Protein AF-A0A5C2IBM1-F1 (afdb_monomer_lite)

Organism: Boreogadus saida (NCBI:txid44932)

pLDDT: mean 91.63, std 2.15, range [85.25, 95.12]

Structure (mmCIF, N/CA/C/O backbone):
data_AF-A0A5C2IBM1-F1
#
_entry.id   AF-A0A5C2IBM1-F1
#
loop_
_atom_site.group_PDB
_atom_site.id
_atom_site.type_symbol
_atom_site.label_atom_id
_atom_site.label_alt_id
_atom_site.label_comp_id
_atom_site.label_asym_id
_atom_site.label_entity_id
_atom_site.label_seq_id
_atom_site.pdbx_PDB_ins_code
_atom_site.Cartn_x
_atom_site.Cartn_y
_atom_site.Cartn_z
_atom_site.occupancy
_atom_site.B_iso_or_equiv
_atom_site.auth_seq_id
_atom_site.auth_comp_id
_atom_site.auth_asym_id
_atom_site.auth_atom_id
_atom_site.pdbx_PDB_model_num
ATOM 1 N N . VAL A 1 1 ? 2.779 7.650 -2.734 1.00 88.00 1 VAL A N 1
ATOM 2 C CA . VAL A 1 1 ? 3.307 6.947 -3.935 1.00 88.00 1 VAL A CA 1
ATOM 3 C C . VAL A 1 1 ? 3.510 5.512 -3.505 1.00 88.00 1 VAL A C 1
ATOM 5 O O . VAL A 1 1 ? 3.878 5.329 -2.363 1.00 88.00 1 VAL A O 1
ATOM 8 N N . LEU A 1 2 ? 3.221 4.504 -4.323 1.00 92.19 2 LEU A N 1
ATOM 9 C CA . LEU A 1 2 ? 3.337 3.122 -3.865 1.00 92.19 2 LEU A CA 1
ATOM 10 C C . LEU A 1 2 ? 4.719 2.541 -4.130 1.00 92.19 2 LEU A C 1
ATOM 12 O O . LEU A 1 2 ? 5.157 2.447 -5.278 1.00 92.19 2 LEU A O 1
ATOM 16 N N . ASP A 1 3 ? 5.348 2.127 -3.037 1.00 92.62 3 ASP A N 1
ATOM 17 C CA . ASP A 1 3 ? 6.592 1.376 -3.004 1.00 92.62 3 ASP A CA 1
ATOM 18 C C . ASP A 1 3 ? 6.270 -0.094 -2.773 1.00 92.62 3 ASP A C 1
ATOM 20 O O . ASP A 1 3 ? 5.871 -0.487 -1.675 1.00 92.62 3 ASP A O 1
ATOM 24 N N . CYS A 1 4 ? 6.434 -0.921 -3.800 1.00 91.81 4 CYS A N 1
ATOM 25 C CA . CYS A 1 4 ? 6.299 -2.368 -3.687 1.00 91.81 4 CYS A CA 1
ATOM 26 C C . CYS A 1 4 ? 7.566 -3.031 -4.222 1.00 91.81 4 CYS A C 1
ATOM 28 O O . CYS A 1 4 ? 7.871 -2.939 -5.410 1.00 91.81 4 CYS A O 1
ATOM 30 N N . HIS A 1 5 ? 8.311 -3.700 -3.340 1.00 91.25 5 HIS A N 1
ATOM 31 C CA . HIS A 1 5 ? 9.626 -4.258 -3.652 1.00 91.25 5 HIS A CA 1
ATOM 32 C C . HIS A 1 5 ? 10.581 -3.207 -4.260 1.00 91.25 5 HIS A C 1
ATOM 34 O O . HIS A 1 5 ? 11.014 -2.304 -3.551 1.00 91.25 5 HIS A O 1
ATOM 40 N N . THR A 1 6 ? 10.915 -3.319 -5.547 1.00 91.50 6 THR A N 1
ATOM 41 C CA . THR A 1 6 ? 11.774 -2.384 -6.294 1.00 91.50 6 THR A CA 1
ATOM 42 C C . THR A 1 6 ? 10.980 -1.389 -7.143 1.00 91.50 6 THR A C 1
ATOM 44 O O . THR A 1 6 ? 11.571 -0.516 -7.777 1.00 91.50 6 THR A O 1
ATOM 47 N N . ALA A 1 7 ? 9.649 -1.504 -7.179 1.00 90.38 7 ALA A N 1
ATOM 48 C CA . ALA A 1 7 ? 8.782 -0.618 -7.939 1.00 90.38 7 ALA A CA 1
ATOM 49 C C . ALA A 1 7 ? 8.370 0.597 -7.097 1.00 90.38 7 ALA A C 1
ATOM 51 O O . ALA A 1 7 ? 7.804 0.440 -6.019 1.00 90.38 7 ALA A O 1
ATOM 52 N N . HIS A 1 8 ? 8.598 1.794 -7.643 1.00 92.94 8 HIS A N 1
ATOM 53 C CA . HIS A 1 8 ? 8.153 3.078 -7.096 1.00 92.94 8 HIS A CA 1
ATOM 54 C C . HIS A 1 8 ? 7.207 3.745 -8.102 1.00 92.94 8 HIS A C 1
ATOM 56 O O . HIS A 1 8 ? 7.647 4.316 -9.107 1.00 92.94 8 HIS A O 1
ATOM 62 N N . ILE A 1 9 ? 5.894 3.609 -7.895 1.00 93.19 9 ILE A N 1
ATOM 63 C CA . ILE A 1 9 ? 4.873 4.032 -8.868 1.00 93.19 9 ILE A CA 1
ATOM 64 C C . ILE A 1 9 ? 3.746 4.787 -8.165 1.00 93.19 9 ILE A C 1
ATOM 66 O O . ILE A 1 9 ? 3.244 4.393 -7.117 1.00 93.19 9 ILE A O 1
ATOM 70 N N . ALA A 1 10 ? 3.296 5.897 -8.753 1.00 94.25 10 ALA A N 1
ATOM 71 C CA . ALA A 1 10 ? 2.129 6.605 -8.245 1.00 94.25 10 ALA A CA 1
ATOM 72 C C . ALA A 1 10 ? 0.858 5.784 -8.512 1.00 94.25 10 ALA A C 1
ATOM 74 O O . ALA A 1 10 ? 0.575 5.455 -9.666 1.00 94.25 10 ALA A O 1
ATOM 75 N N . CYS A 1 11 ? 0.058 5.515 -7.481 1.00 93.31 11 CYS A N 1
ATOM 76 C CA . CYS A 1 11 ? -1.292 4.979 -7.655 1.00 93.31 11 CYS A CA 1
ATOM 77 C C . CYS A 1 11 ? -2.319 5.955 -7.098 1.00 93.31 11 CYS A C 1
ATOM 79 O O . CYS A 1 11 ? -2.053 6.707 -6.157 1.00 93.31 11 CYS A O 1
ATOM 81 N N . LYS A 1 12 ? -3.499 5.940 -7.709 1.00 92.88 12 LYS A N 1
ATOM 82 C CA . LYS A 1 12 ? -4.658 6.712 -7.279 1.00 92.88 12 LYS A CA 1
ATOM 83 C C . LYS A 1 12 ? -5.548 5.832 -6.413 1.00 92.88 12 LYS A C 1
ATOM 85 O O . LYS A 1 12 ? -5.777 4.665 -6.728 1.00 92.88 12 LYS A O 1
ATOM 90 N N . PHE A 1 13 ? -6.066 6.415 -5.344 1.00 92.06 13 PHE A N 1
ATOM 91 C CA . PHE A 1 13 ? -7.108 5.817 -4.522 1.00 92.06 13 PHE A CA 1
ATOM 92 C C . PHE A 1 13 ? -8.422 5.946 -5.297 1.00 92.06 13 PHE A C 1
ATOM 94 O O . PHE A 1 13 ? -8.885 7.063 -5.509 1.00 92.06 13 PHE A O 1
ATOM 101 N N . ASN A 1 14 ? -8.966 4.829 -5.787 1.00 92.69 14 ASN A N 1
ATOM 102 C CA . ASN A 1 14 ? -10.200 4.834 -6.572 1.00 92.69 14 ASN A CA 1
ATOM 103 C C . ASN A 1 14 ? -11.421 4.830 -5.652 1.00 92.69 14 ASN A C 1
ATOM 105 O O . ASN A 1 14 ? -12.263 5.716 -5.727 1.00 92.69 14 ASN A O 1
ATOM 109 N N . GLU A 1 15 ? -11.486 3.850 -4.751 1.00 92.75 15 GLU A N 1
ATOM 110 C CA . GLU A 1 15 ? -12.621 3.665 -3.845 1.00 92.75 15 GLU A CA 1
ATOM 111 C C . GLU A 1 15 ? -12.141 3.205 -2.470 1.00 92.75 15 GLU A C 1
ATOM 113 O O . GLU A 1 15 ? -11.316 2.293 -2.355 1.00 92.75 15 GLU A O 1
ATOM 118 N N . LEU A 1 16 ? -12.697 3.807 -1.421 1.00 93.06 16 LEU A N 1
ATOM 119 C CA . LEU A 1 16 ? -12.587 3.320 -0.050 1.00 93.06 16 LEU A CA 1
ATOM 120 C C . LEU A 1 16 ? -13.720 2.318 0.171 1.00 93.06 16 LEU A C 1
ATOM 122 O O . LEU A 1 16 ? -14.872 2.722 0.291 1.00 93.06 16 LEU A O 1
ATOM 126 N N . LYS A 1 17 ? -13.411 1.021 0.190 1.00 91.81 17 LYS A N 1
ATOM 127 C CA . LYS A 1 17 ? -14.431 -0.025 0.319 1.00 91.81 17 LYS A CA 1
ATOM 128 C C . LYS A 1 17 ? -14.964 -0.105 1.738 1.00 91.81 17 LYS A C 1
ATOM 130 O O . LYS A 1 17 ? -16.169 -0.059 1.937 1.00 91.81 17 LYS A O 1
ATOM 135 N N . GLU A 1 18 ? -14.073 -0.233 2.714 1.00 93.62 18 GLU A N 1
ATOM 136 C CA . GLU A 1 18 ? -14.460 -0.539 4.093 1.00 93.62 18 GLU A CA 1
ATOM 137 C C . GLU A 1 18 ? -13.467 0.077 5.071 1.00 93.62 18 GLU A C 1
ATOM 139 O O . GLU A 1 18 ? -12.257 0.066 4.829 1.00 93.62 18 GLU A O 1
ATOM 144 N N . LYS A 1 19 ? -13.966 0.570 6.201 1.00 93.25 19 LYS A N 1
ATOM 145 C CA . LYS A 1 19 ? -13.148 0.938 7.355 1.00 93.25 19 LYS A CA 1
ATOM 146 C C . LYS A 1 19 ? -13.108 -0.235 8.329 1.00 93.25 19 LYS A C 1
ATOM 148 O O . LYS A 1 19 ? -14.155 -0.748 8.722 1.00 93.25 19 LYS A O 1
ATOM 153 N N . ILE A 1 20 ? -11.914 -0.634 8.750 1.00 92.88 20 ILE A N 1
ATOM 154 C CA . ILE A 1 20 ? -11.689 -1.747 9.675 1.00 92.88 20 ILE A CA 1
ATOM 155 C C . ILE A 1 20 ? -10.994 -1.263 10.951 1.00 92.88 20 ILE A C 1
ATOM 157 O O . ILE A 1 20 ? -10.156 -0.358 10.938 1.00 92.88 20 ILE A O 1
ATOM 161 N N . ASP A 1 21 ? -11.332 -1.882 12.076 1.00 90.81 21 ASP A N 1
ATOM 162 C CA . ASP A 1 21 ? -10.615 -1.663 13.326 1.00 90.81 21 ASP A CA 1
ATOM 163 C C . ASP A 1 21 ? -9.232 -2.322 13.249 1.00 90.81 21 ASP A C 1
ATOM 165 O O . ASP A 1 21 ? -9.107 -3.532 13.051 1.00 90.81 21 ASP A O 1
ATOM 169 N N . ARG A 1 22 ? -8.181 -1.526 13.461 1.00 87.38 22 ARG A N 1
ATOM 170 C CA . ARG A 1 22 ? -6.781 -1.966 13.432 1.00 87.38 22 ARG A CA 1
ATOM 171 C C . ARG A 1 22 ? -6.478 -3.092 14.428 1.00 87.38 22 ARG A C 1
ATOM 173 O O . ARG A 1 22 ? -5.536 -3.848 14.198 1.00 87.38 22 ARG A O 1
ATOM 180 N N . ARG A 1 23 ? -7.208 -3.184 15.546 1.00 88.50 23 ARG A N 1
ATOM 181 C CA . ARG A 1 23 ? -6.943 -4.186 16.595 1.00 88.50 23 ARG A CA 1
ATOM 182 C C . ARG A 1 23 ? -7.764 -5.453 16.418 1.00 88.50 23 ARG A C 1
ATOM 184 O O . ARG A 1 23 ? -7.211 -6.542 16.511 1.00 88.50 23 ARG A O 1
ATOM 191 N N . SER A 1 24 ? -9.070 -5.311 16.201 1.00 88.44 24 SER A N 1
ATOM 192 C CA . SER A 1 24 ? -9.971 -6.466 16.113 1.00 88.44 24 SER A CA 1
ATOM 193 C C . SER A 1 24 ? -10.141 -7.018 14.698 1.00 88.44 24 SER A C 1
ATOM 195 O O . SER A 1 24 ? -10.659 -8.122 14.549 1.00 88.44 24 SER A O 1
ATOM 197 N N . GLY A 1 25 ? -9.748 -6.266 13.662 1.00 85.25 25 GLY A N 1
ATOM 198 C CA . GLY A 1 25 ? -9.970 -6.633 12.261 1.00 85.25 25 GLY A CA 1
ATOM 199 C C . GLY A 1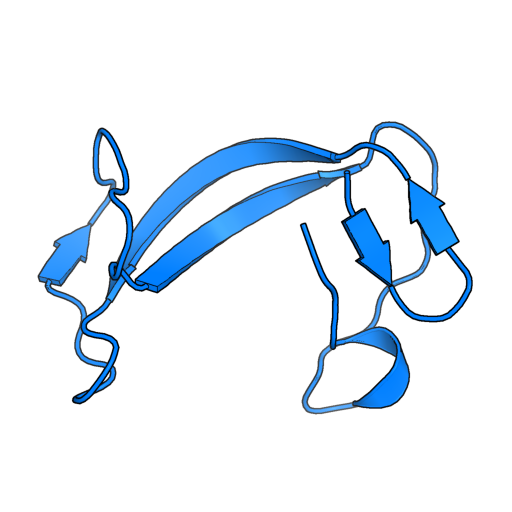 25 ? -11.443 -6.616 11.843 1.00 85.25 25 GLY A C 1
ATOM 200 O O . GLY A 1 25 ? -11.771 -7.046 10.739 1.00 85.25 25 GLY A O 1
ATOM 201 N N . LYS A 1 26 ? -12.348 -6.143 12.711 1.00 89.56 26 LYS A N 1
ATOM 202 C CA . LYS A 1 26 ? -13.779 -6.055 12.413 1.00 89.56 26 LYS A CA 1
ATOM 203 C C . LYS A 1 26 ? -14.072 -4.835 11.547 1.00 89.56 26 LYS A C 1
ATOM 205 O O . LYS A 1 26 ? -13.487 -3.770 11.744 1.00 89.56 26 LYS A O 1
ATOM 210 N N . LYS A 1 27 ? -15.009 -4.997 10.613 1.00 90.25 27 LYS A N 1
ATOM 211 C CA . LYS A 1 27 ? -15.556 -3.894 9.817 1.00 90.25 27 LYS A CA 1
ATOM 212 C C . LYS A 1 27 ? -16.324 -2.943 10.733 1.00 90.25 27 LYS A C 1
ATOM 214 O O . LYS A 1 27 ? -17.101 -3.398 11.570 1.00 90.25 27 LYS A O 1
ATOM 219 N N . ILE A 1 28 ? -16.068 -1.648 10.587 1.00 88.38 28 ILE A N 1
ATOM 220 C CA . ILE A 1 28 ? -16.740 -0.580 11.336 1.00 88.38 28 ILE A CA 1
ATOM 221 C C . ILE A 1 28 ? -17.799 0.070 10.444 1.00 88.38 28 ILE A C 1
ATOM 223 O O . ILE A 1 28 ? -18.951 0.181 10.845 1.00 88.38 28 ILE A O 1
ATOM 227 N N . GLU A 1 29 ? -17.408 0.471 9.233 1.00 89.75 29 GLU A N 1
ATOM 228 C CA . GLU A 1 29 ? -18.266 1.169 8.272 1.00 89.75 29 GLU A CA 1
ATOM 229 C C . GLU A 1 29 ? -17.977 0.683 6.848 1.00 89.75 29 GLU A C 1
ATOM 231 O O . GLU A 1 29 ? -16.811 0.545 6.460 1.00 89.75 29 GLU A O 1
ATOM 236 N N . ASP A 1 30 ? -19.039 0.482 6.067 1.00 89.81 30 ASP A N 1
ATOM 237 C CA . ASP A 1 30 ? -18.961 0.257 4.623 1.00 89.81 30 ASP A CA 1
ATOM 238 C C . ASP A 1 30 ? -18.966 1.608 3.891 1.00 89.81 30 ASP A C 1
ATOM 240 O O . ASP A 1 30 ? -19.745 2.504 4.221 1.00 89.81 30 ASP A O 1
ATOM 244 N N . LEU A 1 31 ? -18.093 1.754 2.891 1.00 89.38 31 LEU A N 1
ATOM 245 C CA . LEU A 1 31 ? -17.904 2.962 2.073 1.00 89.38 31 LEU A CA 1
ATOM 246 C C . LEU A 1 31 ? -17.659 4.248 2.898 1.00 89.38 31 LEU A C 1
ATOM 248 O O . LEU A 1 31 ? -18.423 5.216 2.798 1.00 89.38 31 LEU A O 1
ATOM 252 N N . PRO A 1 32 ? -16.582 4.309 3.708 1.00 91.38 32 PRO A N 1
ATOM 253 C CA . PRO A 1 32 ? -16.288 5.492 4.509 1.00 91.38 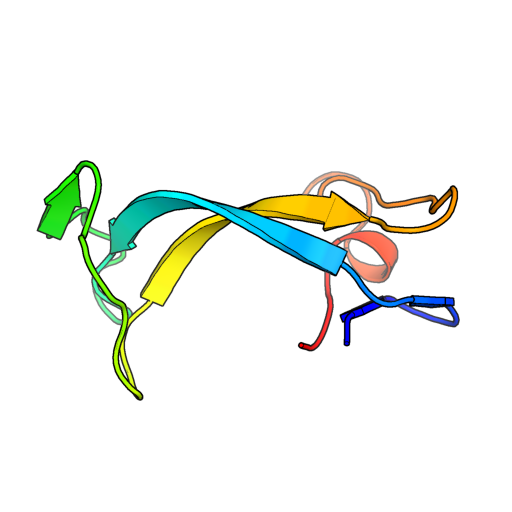32 PRO A CA 1
ATOM 254 C C . PRO A 1 32 ? -15.950 6.695 3.613 1.00 91.38 32 PRO A C 1
ATOM 256 O O . PRO A 1 32 ? -15.212 6.583 2.634 1.00 91.38 32 PRO A O 1
ATOM 259 N N . LYS A 1 33 ? -16.431 7.890 3.984 1.00 88.56 33 LYS A N 1
ATOM 260 C CA . LYS A 1 33 ? -16.133 9.133 3.240 1.00 88.56 33 LYS A CA 1
ATOM 261 C C . LYS A 1 33 ? -14.675 9.584 3.376 1.00 88.56 33 LYS A C 1
ATOM 263 O O . LYS A 1 33 ? -14.166 10.278 2.502 1.00 88.56 33 LYS A O 1
ATOM 268 N N . SER A 1 34 ? -14.017 9.248 4.484 1.00 87.69 34 SER A N 1
ATOM 269 C CA . SER A 1 34 ? -12.613 9.579 4.733 1.00 87.69 34 SER A CA 1
ATOM 270 C C . SER A 1 34 ? -11.982 8.629 5.750 1.00 87.69 34 SER A C 1
ATOM 272 O O . SER A 1 34 ? -12.668 8.045 6.590 1.00 87.69 34 SER A O 1
ATOM 274 N N . VAL A 1 35 ? -10.658 8.488 5.675 1.00 90.56 35 VAL A N 1
ATOM 275 C CA . VAL A 1 35 ? -9.833 7.739 6.635 1.00 90.56 35 VAL A CA 1
ATOM 276 C C . VAL A 1 35 ? -8.906 8.709 7.364 1.00 90.56 35 VAL A C 1
ATOM 278 O O . VAL A 1 35 ? -8.380 9.642 6.752 1.00 90.56 35 VAL A O 1
ATOM 281 N N . LYS A 1 36 ? -8.731 8.534 8.676 1.00 90.56 36 LYS A N 1
ATOM 282 C CA . LYS A 1 36 ? -7.848 9.367 9.506 1.00 90.56 36 LYS A CA 1
ATOM 283 C C . LYS A 1 36 ? -6.606 8.585 9.929 1.00 90.56 36 LYS A C 1
ATOM 285 O O . LYS A 1 36 ? -6.539 7.365 9.806 1.00 90.56 36 LYS A O 1
ATOM 290 N N . SER A 1 37 ? -5.613 9.299 10.458 1.00 89.62 37 SER A N 1
ATOM 291 C CA . SER A 1 37 ? -4.424 8.662 11.030 1.00 89.62 37 SER A CA 1
ATOM 292 C C . SER A 1 37 ? -4.817 7.693 12.150 1.00 89.62 37 SER A C 1
ATOM 294 O O . SER A 1 37 ? -5.565 8.058 13.055 1.00 89.62 37 SER A O 1
ATOM 296 N N . GLY A 1 38 ? -4.316 6.460 12.073 1.00 86.44 38 GLY A N 1
ATOM 297 C CA . GLY A 1 38 ? -4.620 5.386 13.022 1.00 86.44 38 GLY A CA 1
ATOM 298 C C . GLY A 1 38 ? -5.762 4.457 12.602 1.00 86.44 38 GLY A C 1
ATOM 299 O O . GLY A 1 38 ? -5.867 3.368 13.171 1.00 86.44 38 GLY A O 1
ATOM 300 N N . ASP A 1 39 ? -6.551 4.834 11.593 1.00 89.81 39 ASP A N 1
ATOM 301 C CA . ASP A 1 39 ? -7.569 3.963 11.010 1.00 89.81 39 ASP A CA 1
ATOM 302 C C . ASP A 1 39 ? -6.932 2.917 10.084 1.00 89.81 39 ASP A C 1
ATOM 304 O O . ASP A 1 39 ? -5.901 3.159 9.453 1.00 89.81 39 ASP A O 1
ATOM 308 N N . ALA A 1 40 ? -7.575 1.757 9.972 1.00 92.62 40 ALA A N 1
ATOM 309 C CA . ALA A 1 40 ? -7.277 0.780 8.937 1.00 92.62 40 ALA A CA 1
ATOM 310 C C . ALA A 1 40 ? -8.464 0.707 7.964 1.00 92.62 40 ALA A C 1
ATOM 312 O O . ALA A 1 40 ? -9.614 0.927 8.345 1.00 92.62 40 ALA A O 1
ATOM 313 N N . ALA A 1 41 ? -8.194 0.458 6.684 1.00 93.75 41 ALA A N 1
ATOM 314 C CA . ALA A 1 41 ? -9.226 0.430 5.655 1.00 93.75 41 ALA A CA 1
ATOM 315 C C . ALA A 1 41 ? -8.850 -0.500 4.501 1.00 93.75 41 ALA A C 1
ATOM 317 O O . ALA A 1 41 ? -7.670 -0.715 4.218 1.00 93.75 41 ALA A O 1
ATOM 318 N N . ILE A 1 42 ? -9.870 -1.011 3.818 1.00 93.38 42 ILE A N 1
ATOM 319 C CA . ILE A 1 42 ? -9.751 -1.725 2.550 1.00 93.38 42 ILE A CA 1
ATOM 320 C C . ILE A 1 42 ? -10.018 -0.727 1.428 1.00 93.38 42 ILE A C 1
ATOM 322 O O . ILE A 1 42 ? -11.044 -0.045 1.413 1.00 93.38 42 ILE A O 1
ATOM 326 N N . VAL A 1 43 ? -9.090 -0.646 0.479 1.00 93.62 43 VAL A N 1
ATOM 327 C CA . VAL A 1 43 ? -9.096 0.369 -0.576 1.00 93.62 43 VAL A CA 1
ATOM 328 C C . VAL A 1 43 ? -8.827 -0.280 -1.928 1.00 93.62 43 VAL A C 1
ATOM 330 O O . VAL A 1 43 ? -7.915 -1.095 -2.059 1.00 93.62 43 VAL A O 1
ATOM 333 N N . ASN A 1 44 ? -9.583 0.123 -2.947 1.00 93.38 44 ASN A N 1
A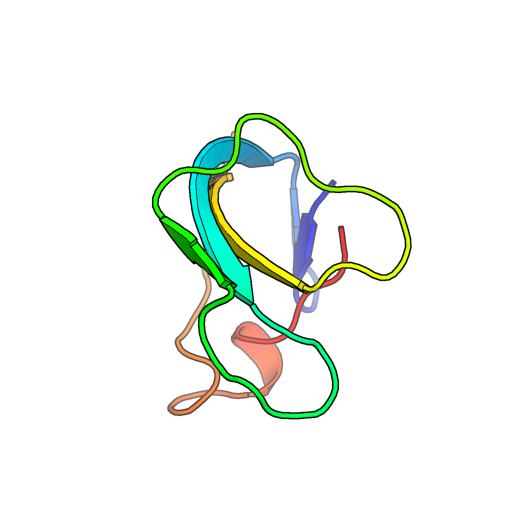TOM 334 C CA . ASN A 1 44 ? -9.247 -0.128 -4.344 1.00 93.38 44 ASN A CA 1
ATOM 335 C C . ASN A 1 44 ? -8.272 0.947 -4.842 1.00 93.38 44 ASN A C 1
ATOM 337 O O . ASN A 1 44 ? -8.609 2.134 -4.870 1.00 93.38 44 ASN A O 1
ATOM 341 N N . MET A 1 45 ? -7.086 0.533 -5.282 1.00 93.00 45 MET A N 1
ATOM 342 C CA . MET A 1 45 ? -6.062 1.426 -5.830 1.00 93.00 45 MET A CA 1
ATOM 343 C C . MET A 1 45 ? -5.810 1.112 -7.305 1.00 93.00 45 MET A C 1
ATOM 345 O O . MET A 1 45 ? -5.782 -0.053 -7.693 1.00 93.00 45 MET A O 1
ATOM 349 N N . ILE A 1 46 ? -5.607 2.151 -8.119 1.00 93.62 46 ILE A N 1
ATOM 350 C CA . ILE A 1 46 ? -5.309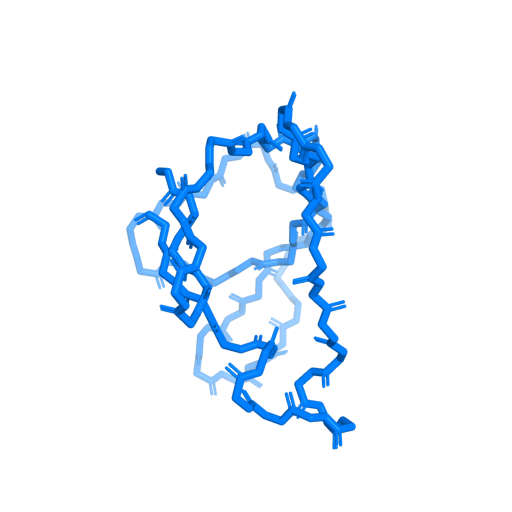 2.029 -9.553 1.00 93.62 46 ILE A CA 1
ATOM 351 C C . ILE A 1 46 ? -3.919 2.620 -9.821 1.00 93.62 46 ILE A C 1
ATOM 353 O O . ILE A 1 46 ? -3.709 3.812 -9.559 1.00 93.62 46 ILE A O 1
ATOM 357 N N . PRO A 1 47 ? -2.955 1.834 -10.330 1.00 94.62 47 PRO A N 1
ATOM 358 C CA . PRO A 1 47 ? 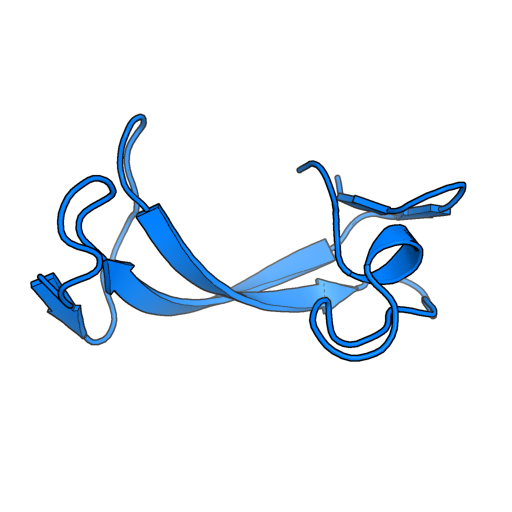-1.629 2.341 -10.650 1.00 94.62 47 PRO A CA 1
ATOM 359 C C . PRO A 1 47 ? -1.664 3.247 -11.886 1.00 94.62 47 PRO A C 1
ATOM 361 O O . PRO A 1 47 ? -2.419 3.022 -12.828 1.00 94.62 47 PRO A O 1
ATOM 364 N N . SER A 1 48 ? -0.840 4.298 -11.889 1.00 93.88 48 SER A N 1
ATOM 365 C CA . SER A 1 48 ? -0.743 5.235 -13.023 1.00 93.88 48 SER A CA 1
ATOM 366 C C . SER A 1 48 ? 0.073 4.694 -14.201 1.00 93.88 48 SER A C 1
ATOM 368 O O . SER A 1 48 ? -0.042 5.204 -15.313 1.00 93.88 48 SER A O 1
ATOM 370 N N . LYS A 1 49 ? 0.901 3.674 -13.959 1.00 92.12 49 LYS A N 1
ATOM 371 C CA . LYS A 1 49 ? 1.711 2.958 -14.951 1.00 92.12 49 LYS A CA 1
ATOM 372 C C . LYS A 1 49 ? 1.536 1.450 -14.743 1.00 92.12 49 LYS A C 1
ATOM 374 O O . LYS A 1 49 ? 1.227 1.054 -13.620 1.00 92.12 49 LYS A O 1
ATOM 379 N N . PRO A 1 50 ? 1.751 0.610 -15.772 1.00 92.75 50 PRO A N 1
ATOM 380 C CA . PRO A 1 50 ? 1.745 -0.841 -15.606 1.00 92.75 50 PRO A CA 1
ATOM 381 C C . PRO A 1 50 ? 2.693 -1.270 -14.481 1.00 92.75 50 PRO A C 1
ATOM 383 O O . PRO A 1 50 ? 3.856 -0.868 -14.455 1.00 92.75 50 PRO A O 1
ATOM 386 N N . MET A 1 51 ? 2.172 -2.052 -13.542 1.00 91.31 51 MET A N 1
ATOM 387 C CA . MET A 1 51 ? 2.865 -2.504 -12.339 1.00 91.31 51 MET A CA 1
ATOM 388 C C . MET A 1 51 ? 2.513 -3.970 -12.100 1.00 91.31 51 MET A C 1
ATOM 390 O O . MET A 1 51 ? 1.351 -4.347 -12.242 1.00 91.31 51 MET A O 1
ATOM 394 N N . CYS A 1 52 ? 3.500 -4.775 -11.714 1.00 91.31 52 CYS A N 1
ATOM 395 C CA . CYS A 1 52 ? 3.287 -6.160 -11.304 1.00 91.31 52 CYS A CA 1
ATOM 396 C C . CYS A 1 52 ? 3.212 -6.223 -9.776 1.00 91.31 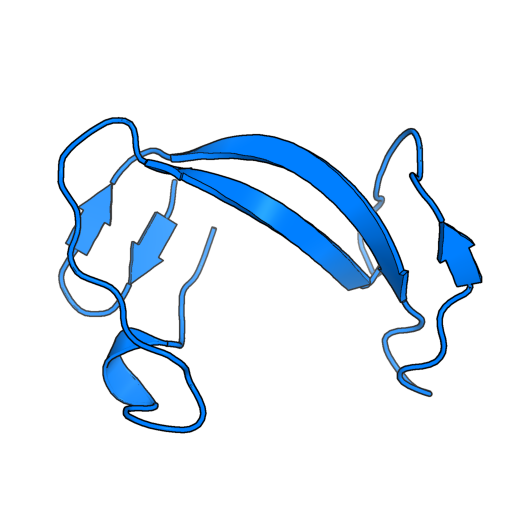52 CYS A C 1
ATOM 398 O O . CYS A 1 52 ? 4.148 -5.806 -9.096 1.00 91.31 52 CYS A O 1
ATOM 400 N N . VAL A 1 53 ? 2.104 -6.739 -9.250 1.00 92.25 53 VAL A N 1
ATOM 401 C CA . VAL A 1 53 ? 1.879 -6.995 -7.821 1.00 92.25 53 VAL A CA 1
ATOM 402 C C . VAL A 1 53 ? 1.189 -8.341 -7.672 1.00 92.25 53 VAL A C 1
ATOM 404 O O . VAL A 1 53 ? 0.436 -8.746 -8.555 1.00 92.25 53 VAL A O 1
ATOM 407 N N . GLU A 1 54 ? 1.427 -9.015 -6.552 1.00 94.31 54 GLU A N 1
ATOM 408 C CA . GLU A 1 54 ? 0.848 -10.329 -6.264 1.00 94.31 54 GLU A CA 1
ATOM 409 C C . GLU A 1 54 ? 0.032 -10.303 -4.972 1.00 94.31 54 GLU A C 1
ATOM 411 O O . GLU A 1 54 ? 0.179 -9.414 -4.129 1.00 94.31 54 GLU A O 1
ATOM 416 N N . SER A 1 55 ? -0.820 -11.313 -4.782 1.00 94.31 55 SER A N 1
ATOM 417 C CA . SER A 1 55 ? -1.491 -11.514 -3.496 1.00 94.31 55 SER A CA 1
ATOM 418 C C . SER A 1 55 ? -0.460 -11.763 -2.395 1.00 94.31 55 SER A C 1
ATOM 420 O O . SER A 1 55 ? 0.408 -12.624 -2.535 1.00 94.31 55 SER A O 1
ATOM 422 N N . PHE A 1 56 ? -0.596 -11.074 -1.257 1.00 93.38 56 PHE A N 1
ATOM 423 C CA . PHE A 1 56 ? 0.292 -11.262 -0.104 1.00 93.38 56 PHE A CA 1
ATOM 424 C C . PHE A 1 56 ? 0.321 -12.715 0.393 1.00 93.38 56 PHE A C 1
ATOM 426 O O . PHE A 1 56 ? 1.359 -13.177 0.856 1.00 93.38 56 PHE A O 1
ATOM 433 N N . GLN A 1 57 ? -0.792 -13.449 0.276 1.00 94.31 57 GLN A N 1
ATOM 434 C CA . GLN A 1 57 ? -0.852 -14.858 0.673 1.00 94.31 57 GLN A CA 1
ATOM 435 C C . GLN A 1 57 ? -0.074 -15.770 -0.289 1.00 94.31 57 GLN A C 1
ATOM 437 O O . GLN A 1 57 ? 0.491 -16.769 0.147 1.00 94.31 57 GLN A O 1
ATOM 442 N N . SER A 1 58 ? -0.043 -15.429 -1.579 1.00 95.12 58 SER A N 1
ATOM 443 C CA . SER A 1 58 ? 0.629 -16.218 -2.617 1.00 95.12 58 SER A CA 1
ATOM 444 C C . SER A 1 58 ? 2.118 -15.894 -2.700 1.00 95.12 58 SER A C 1
ATOM 446 O O . SER A 1 58 ? 2.945 -16.800 -2.756 1.00 95.12 58 SER A O 1
ATOM 448 N N . TYR A 1 59 ? 2.469 -14.606 -2.684 1.00 92.75 59 TYR A N 1
ATOM 449 C CA . TYR A 1 59 ? 3.852 -14.146 -2.739 1.00 92.75 59 TYR A CA 1
ATOM 450 C C . TYR A 1 59 ? 4.050 -12.904 -1.849 1.00 92.75 59 TYR A C 1
ATOM 452 O O . TYR A 1 59 ? 3.963 -11.763 -2.318 1.00 92.75 59 TYR A O 1
ATOM 460 N N . PRO A 1 60 ? 4.350 -13.104 -0.548 1.00 93.25 60 PRO A N 1
ATOM 461 C CA . PRO A 1 60 ? 4.500 -12.016 0.419 1.00 93.25 60 PRO A CA 1
ATOM 462 C C . PRO A 1 60 ? 5.446 -10.874 -0.008 1.00 93.25 60 PRO A C 1
ATOM 464 O O . PRO A 1 60 ? 5.114 -9.719 0.278 1.00 93.25 60 PRO A O 1
ATOM 467 N N . PRO A 1 61 ? 6.579 -11.128 -0.705 1.00 91.31 61 PRO A N 1
ATOM 468 C CA . PRO A 1 61 ? 7.493 -10.061 -1.124 1.00 91.31 61 PRO A CA 1
ATOM 469 C C . PRO A 1 61 ? 6.915 -9.055 -2.134 1.00 91.31 61 PRO A C 1
ATOM 471 O O . PRO A 1 61 ? 7.361 -7.911 -2.131 1.00 91.31 61 PRO A O 1
ATOM 474 N N . LEU A 1 62 ? 5.939 -9.444 -2.970 1.00 92.19 62 LEU A N 1
ATOM 475 C CA . LEU A 1 62 ? 5.272 -8.551 -3.945 1.00 92.19 62 LEU A CA 1
ATOM 476 C C . LEU A 1 62 ? 3.857 -8.131 -3.517 1.00 92.19 62 LEU A C 1
ATOM 478 O O . LEU A 1 62 ? 3.192 -7.396 -4.241 1.00 92.19 62 LEU A O 1
ATOM 482 N N . GLY A 1 63 ? 3.383 -8.603 -2.362 1.00 90.38 63 GLY A N 1
ATOM 483 C CA . GLY A 1 63 ? 2.090 -8.207 -1.796 1.00 90.38 63 GLY A CA 1
ATOM 484 C C . GLY A 1 63 ? 2.190 -7.172 -0.674 1.00 90.38 63 GLY A C 1
ATOM 485 O O . GLY A 1 63 ? 1.173 -6.626 -0.251 1.00 90.38 63 GLY A O 1
ATOM 486 N N . ARG A 1 64 ? 3.399 -6.898 -0.161 1.00 93.25 64 ARG A N 1
ATOM 487 C CA . ARG A 1 64 ? 3.643 -5.848 0.839 1.00 93.25 64 ARG A CA 1
ATOM 488 C C . ARG A 1 64 ? 4.105 -4.569 0.147 1.00 93.25 64 ARG A C 1
ATOM 490 O O . ARG A 1 64 ? 4.991 -4.603 -0.704 1.00 93.25 64 ARG A O 1
ATOM 497 N N . PHE A 1 65 ? 3.534 -3.443 0.552 1.00 93.12 65 PHE A N 1
ATOM 498 C CA . PHE A 1 65 ? 3.852 -2.135 -0.006 1.00 93.12 65 PHE A CA 1
ATOM 499 C C . PHE A 1 65 ? 3.840 -1.039 1.065 1.00 93.12 65 PHE A C 1
ATOM 501 O O . PHE A 1 65 ? 3.262 -1.220 2.141 1.00 93.12 65 PHE A O 1
ATOM 508 N N . ALA A 1 66 ? 4.457 0.097 0.751 1.00 92.69 66 ALA A N 1
ATOM 509 C CA . ALA A 1 66 ? 4.309 1.364 1.465 1.00 92.69 66 ALA A CA 1
ATOM 510 C C . ALA A 1 66 ? 3.635 2.404 0.548 1.00 92.69 66 ALA A C 1
ATOM 512 O O . ALA A 1 66 ? 3.636 2.233 -0.671 1.00 92.69 66 ALA A O 1
ATOM 513 N N . VAL A 1 67 ? 3.009 3.432 1.131 1.00 88.69 67 VAL A N 1
ATOM 514 C CA . VAL A 1 67 ? 2.230 4.485 0.439 1.00 88.69 67 VAL A CA 1
ATOM 515 C C . VAL A 1 67 ? 2.807 5.860 0.742 1.00 88.69 67 VAL A C 1
ATOM 517 O O . VAL A 1 67 ? 3.172 6.062 1.919 1.00 88.69 67 VAL A O 1
#

Sequence (67 aa):
VLDCHTAHIACKFNELKEKIDRRSGKKIEDLPKSVKSGDAAIVNMIPSKPMCVESFQSYPPLGRFAV

Secondary structure (DSSP, 8-state):
-EEETTEEE-EEEEEEEEEE-TTT--EEEES-S---TT-EEEEEEEESS------TTT-HHHH-EE-

Foldseek 3Di:
DKDQQPDDFDKDFDFFAFKAQPPPRDTDDGGDPDDDPNIDTDTDIGTPDDDDADPCVVPVSRNDIDD

InterPro domains:
  IPR009001 Translation elongation factor EF1A/initiation factor IF2gamma, C-terminal [SSF50465] (1-67)
  IPR054696 GTP-eEF1A, C-terminal domain [PF22594] (1-67)

Radius of gyration: 12.94 Å; chains: 1; bounding box: 31×26×32 Å